Protein AF-O45625-F1 (afdb_monomer)

Radius of gyration: 29.98 Å; Cα contacts (8 Å, |Δi|>4): 186; chains: 1; bounding box: 88×50×55 Å

Foldseek 3Di:
DDWQWDWDDDPNFIKIWTADPVQCKTWIAGPVGWIWIDNDDLVLLCQQQVDDSVCSVVVVNVCRVVVQWDFPDDDPFWTWIHGPDDRIDITGTDHRPCVVVVSVVVNVVVVVVVVVPDPPPPPPPPPPPPPPDDDDDDDDDDDDDDDDDDDDDDDDDDDDDDDDDDDD

pLDDT: mean 78.53, std 18.28, range [40.53, 97.12]

Sequence (168 aa):
MSILVYDREHNFKKWYIYWIPKTKMLGVKDDKDVVYEKMCTLQERTDILKVSKSLVEEKWSSLFSESGLHIEEVCEKELVLTFALQRNITLERTELSGRFDECLYLEYLRLKTLTNVSPMKRKRTASTVEHVIRSDDIKPILAPKSDPVKKRTTRMAAKASGPEFDDE

Organism: Caenorhabditis elegans (NCBI:txid6239)

Structure (mmCIF, N/CA/C/O backbone):
data_AF-O45625-F1
#
_entry.id   AF-O45625-F1
#
loop_
_atom_site.group_PDB
_atom_site.id
_atom_site.type_symbol
_atom_site.label_atom_id
_atom_site.label_alt_id
_atom_site.label_comp_id
_atom_site.label_asym_id
_atom_site.label_entity_id
_atom_site.label_seq_id
_atom_site.pdbx_PDB_ins_code
_atom_site.Cartn_x
_atom_site.Cartn_y
_atom_site.Cartn_z
_atom_site.occupancy
_atom_site.B_iso_or_equiv
_atom_site.auth_seq_id
_atom_site.auth_comp_id
_atom_site.auth_asym_id
_atom_site.auth_atom_id
_atom_site.pdbx_PDB_model_num
ATOM 1 N N . MET A 1 1 ? -20.144 2.999 -8.296 1.00 52.44 1 MET A N 1
ATOM 2 C CA . MET A 1 1 ? -18.898 2.620 -7.597 1.00 52.44 1 MET A CA 1
ATOM 3 C C . MET A 1 1 ? -17.997 3.832 -7.616 1.00 52.44 1 MET A C 1
ATOM 5 O O . MET A 1 1 ? -17.671 4.288 -8.700 1.00 52.44 1 MET A O 1
ATOM 9 N N . SER A 1 2 ? -17.702 4.409 -6.455 1.00 62.47 2 SER A N 1
ATOM 10 C CA . SER A 1 2 ? -16.725 5.488 -6.344 1.00 62.47 2 SER A CA 1
ATOM 11 C C . SER A 1 2 ? -15.341 4.889 -6.497 1.00 62.47 2 SER A C 1
ATOM 13 O O . SER A 1 2 ? -14.975 4.012 -5.711 1.00 62.47 2 SER A O 1
ATOM 15 N N . ILE A 1 3 ? -14.609 5.328 -7.509 1.00 67.75 3 ILE A N 1
ATOM 16 C CA . ILE A 1 3 ? -13.173 5.137 -7.480 1.00 67.75 3 ILE A CA 1
ATOM 17 C C . ILE A 1 3 ? -12.626 6.194 -6.553 1.00 67.75 3 ILE A C 1
ATOM 19 O O . ILE A 1 3 ? -13.178 7.280 -6.396 1.00 67.75 3 ILE A O 1
ATOM 23 N N . LEU A 1 4 ? -11.625 5.780 -5.809 1.00 78.62 4 LEU A N 1
ATOM 24 C CA . LEU A 1 4 ? -11.082 6.569 -4.741 1.00 78.62 4 LEU A CA 1
ATOM 25 C C . LEU A 1 4 ? -9.621 6.746 -5.094 1.00 78.62 4 LEU A C 1
ATOM 27 O O . LEU A 1 4 ? -8.849 5.801 -4.973 1.00 78.62 4 LEU A O 1
ATOM 31 N N . VAL A 1 5 ? -9.294 7.916 -5.633 1.00 87.38 5 VAL A N 1
ATOM 32 C CA . VAL A 1 5 ? -7.940 8.296 -6.023 1.00 87.38 5 VAL A CA 1
ATOM 33 C C . VAL A 1 5 ? -7.623 9.656 -5.428 1.00 87.38 5 VAL A C 1
ATOM 35 O O . VAL A 1 5 ? -8.453 10.564 -5.470 1.00 87.38 5 VAL A O 1
ATOM 38 N N . TYR A 1 6 ? -6.432 9.792 -4.868 1.00 91.06 6 TYR A N 1
ATOM 39 C CA . TYR A 1 6 ? -5.893 11.077 -4.445 1.00 91.06 6 TYR A CA 1
ATOM 40 C C . TYR A 1 6 ? -4.377 11.071 -4.593 1.00 91.06 6 TYR A C 1
ATOM 42 O O . TYR A 1 6 ? -3.741 10.015 -4.669 1.00 91.06 6 TYR A O 1
ATOM 50 N N . ASP A 1 7 ? -3.799 12.262 -4.654 1.00 92.50 7 ASP A N 1
ATOM 51 C CA . ASP A 1 7 ? -2.365 12.448 -4.745 1.00 92.50 7 ASP A CA 1
ATOM 52 C C . ASP A 1 7 ? -1.712 12.691 -3.381 1.00 92.50 7 ASP A C 1
ATOM 54 O O . ASP A 1 7 ? -2.299 13.244 -2.446 1.00 92.50 7 ASP A O 1
ATOM 58 N N . ARG A 1 8 ? -0.459 12.255 -3.266 1.00 92.31 8 ARG A N 1
ATOM 59 C CA . ARG A 1 8 ? 0.422 12.511 -2.128 1.00 92.31 8 ARG A CA 1
ATOM 60 C C . ARG A 1 8 ? 1.826 12.809 -2.613 1.00 92.31 8 ARG A C 1
ATOM 62 O O . ARG A 1 8 ? 2.292 12.241 -3.595 1.00 92.31 8 ARG A O 1
ATOM 69 N N . GLU A 1 9 ? 2.506 13.681 -1.888 1.00 92.75 9 GLU A N 1
ATOM 70 C CA . GLU A 1 9 ? 3.931 13.910 -2.074 1.00 92.75 9 GLU A CA 1
ATOM 71 C C . GLU A 1 9 ? 4.715 13.068 -1.064 1.00 92.75 9 GLU A C 1
ATOM 73 O O . GLU A 1 9 ? 4.383 13.037 0.121 1.00 92.75 9 GLU A O 1
ATOM 78 N N . HIS A 1 10 ? 5.741 12.368 -1.539 1.00 92.19 10 HIS A N 1
ATOM 79 C CA . HIS A 1 10 ? 6.673 11.614 -0.706 1.00 92.19 10 HIS A CA 1
ATOM 80 C C . HIS A 1 10 ? 8.052 11.629 -1.375 1.00 92.19 10 HIS A C 1
ATOM 82 O O . HIS A 1 10 ? 8.164 11.329 -2.565 1.00 92.19 10 HIS A O 1
ATOM 88 N N . ASN A 1 11 ? 9.099 11.996 -0.628 1.00 91.38 11 ASN A N 1
ATOM 89 C CA . ASN A 1 11 ? 10.470 12.162 -1.133 1.00 91.38 11 ASN A CA 1
ATOM 90 C C . ASN A 1 11 ? 10.571 13.053 -2.391 1.00 91.38 11 ASN A C 1
ATOM 92 O O . ASN A 1 11 ? 11.236 12.684 -3.358 1.00 91.38 11 ASN A O 1
ATOM 96 N N . PHE A 1 12 ? 9.893 14.211 -2.391 1.00 89.44 12 PHE A N 1
ATOM 97 C CA . PHE A 1 12 ? 9.846 15.168 -3.515 1.00 89.44 12 PHE A CA 1
ATOM 98 C C . PHE A 1 12 ? 9.297 14.586 -4.830 1.00 89.44 12 PHE A C 1
ATOM 100 O O . PHE A 1 12 ? 9.556 15.109 -5.914 1.00 89.44 12 PHE A O 1
ATOM 107 N N . LYS A 1 13 ? 8.556 13.477 -4.748 1.00 92.31 13 LYS A N 1
ATOM 108 C CA . LYS A 1 13 ? 7.869 12.847 -5.875 1.00 92.31 13 LYS A CA 1
ATOM 109 C C . LYS A 1 13 ? 6.373 12.819 -5.624 1.00 92.31 13 LYS A C 1
ATOM 111 O O . LYS A 1 13 ? 5.926 12.641 -4.487 1.00 92.31 13 LYS A O 1
ATOM 116 N N . LYS A 1 14 ? 5.608 12.960 -6.704 1.00 94.25 14 LYS A N 1
ATOM 117 C CA . LYS A 1 14 ? 4.154 12.854 -6.683 1.00 94.25 14 LYS A CA 1
ATOM 118 C C . LYS A 1 14 ? 3.733 11.401 -6.880 1.00 94.25 14 LYS A C 1
ATOM 120 O O . LYS A 1 14 ? 4.152 10.749 -7.830 1.00 94.25 14 LYS A O 1
ATOM 125 N N . TRP A 1 15 ? 2.863 10.936 -6.000 1.00 95.19 15 TRP A N 1
ATOM 126 C CA . TRP A 1 15 ? 2.300 9.596 -6.000 1.00 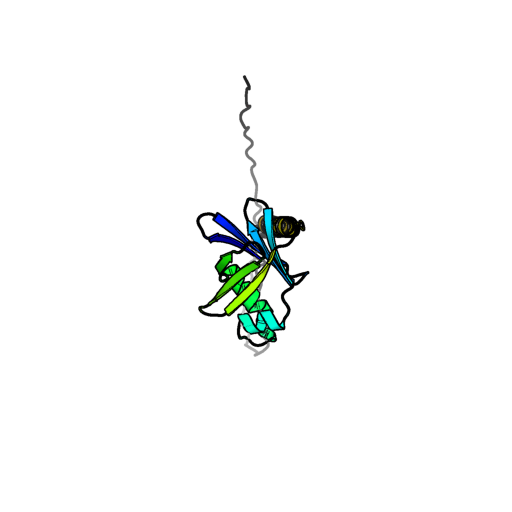95.19 15 TRP A CA 1
ATOM 127 C C . TRP A 1 15 ? 0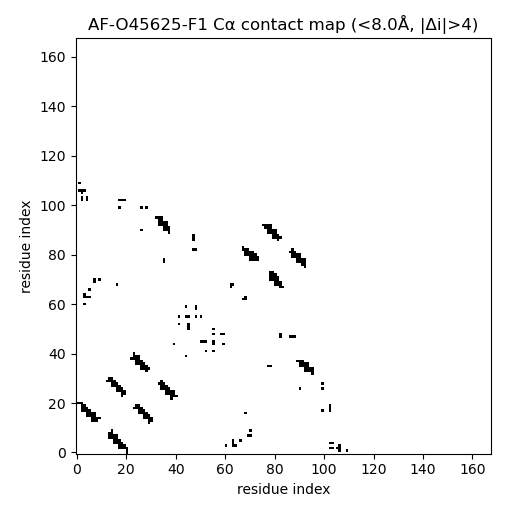.781 9.669 -6.030 1.00 95.19 15 TRP A C 1
ATOM 129 O O . TRP A 1 15 ? 0.183 10.590 -5.475 1.00 95.19 15 TRP A O 1
ATOM 139 N N . TYR A 1 16 ? 0.158 8.672 -6.640 1.00 94.00 16 TYR A N 1
ATOM 140 C CA . TYR A 1 16 ? -1.285 8.510 -6.711 1.00 94.00 16 TYR A CA 1
ATOM 141 C C . TYR A 1 16 ? -1.673 7.244 -5.968 1.00 94.00 16 TYR A C 1
ATOM 143 O O . TYR A 1 16 ? -1.286 6.147 -6.370 1.00 94.00 16 TYR A O 1
ATOM 151 N N . ILE A 1 17 ? -2.438 7.396 -4.893 1.00 94.88 17 ILE A N 1
ATOM 152 C CA . ILE A 1 17 ? -2.990 6.280 -4.127 1.00 94.88 17 ILE A CA 1
ATOM 153 C C . ILE A 1 17 ? -4.395 6.028 -4.653 1.00 94.88 17 ILE A C 1
ATOM 155 O O . ILE A 1 17 ? -5.200 6.957 -4.723 1.00 94.88 17 ILE A O 1
ATOM 159 N N . TYR A 1 18 ? -4.697 4.788 -5.030 1.00 93.69 18 TYR A N 1
ATOM 160 C CA . TYR A 1 18 ? -5.976 4.433 -5.632 1.00 93.69 18 TYR A CA 1
ATOM 161 C C . TYR A 1 18 ? -6.549 3.121 -5.097 1.00 93.69 18 TYR A C 1
ATOM 163 O O . TYR A 1 18 ? -5.831 2.216 -4.669 1.00 93.69 18 TYR A O 1
ATOM 171 N N . TRP A 1 19 ? -7.875 3.013 -5.145 1.00 93.62 19 TRP A N 1
ATOM 172 C CA . TRP A 1 19 ? -8.611 1.812 -4.766 1.00 93.62 19 TRP A CA 1
ATOM 173 C C . TRP A 1 19 ? -9.647 1.418 -5.810 1.00 93.62 19 TRP A C 1
ATOM 175 O O . TRP A 1 19 ? -10.453 2.242 -6.250 1.00 93.62 19 TRP A O 1
ATOM 185 N N . ILE A 1 20 ? -9.675 0.121 -6.130 1.00 90.44 20 ILE A N 1
ATOM 186 C CA . ILE A 1 20 ? -10.638 -0.493 -7.046 1.00 90.44 20 ILE A CA 1
ATOM 187 C C . ILE A 1 20 ? -11.589 -1.390 -6.251 1.00 90.44 20 ILE A C 1
ATOM 189 O O . ILE A 1 20 ? -11.247 -2.533 -5.931 1.00 90.44 20 ILE A O 1
ATOM 193 N N . PRO A 1 21 ? -12.831 -0.948 -5.978 1.00 88.38 21 PRO A N 1
ATOM 194 C CA . PRO A 1 21 ? -13.790 -1.741 -5.211 1.00 88.38 21 PRO A CA 1
ATOM 195 C C . PRO A 1 21 ? -14.128 -3.103 -5.832 1.00 88.38 21 PRO A C 1
ATOM 197 O O . PRO A 1 21 ? -14.427 -4.041 -5.093 1.00 88.38 21 PRO A O 1
ATOM 200 N N . LYS A 1 22 ? -14.091 -3.209 -7.169 1.00 86.31 22 LYS A N 1
ATOM 201 C CA . LYS A 1 22 ? -14.448 -4.421 -7.928 1.00 86.31 22 LYS A CA 1
ATOM 202 C C . LYS A 1 22 ? -13.456 -5.562 -7.700 1.00 86.31 22 LYS A C 1
ATOM 204 O O . LYS A 1 22 ? -13.875 -6.687 -7.463 1.00 86.31 22 LYS A O 1
ATOM 209 N N . THR A 1 23 ? -12.161 -5.265 -7.761 1.00 89.81 23 THR A N 1
ATOM 210 C CA . THR A 1 23 ? -11.071 -6.240 -7.591 1.00 89.81 23 THR A CA 1
ATOM 211 C C . THR A 1 23 ? -10.494 -6.240 -6.179 1.00 89.81 23 THR A C 1
ATOM 213 O O . THR A 1 23 ? -9.632 -7.057 -5.878 1.00 89.81 23 THR A O 1
ATOM 216 N N . LYS A 1 24 ? -10.963 -5.330 -5.313 1.00 92.50 24 LYS A N 1
ATOM 217 C CA . LYS A 1 24 ? -10.410 -5.084 -3.974 1.00 92.50 24 LYS A CA 1
ATOM 218 C C . LYS A 1 24 ? -8.906 -4.778 -4.026 1.00 92.50 24 LYS A C 1
ATOM 220 O O . LYS A 1 24 ? -8.154 -5.182 -3.144 1.00 92.50 24 LYS A O 1
ATOM 225 N N . MET A 1 25 ? -8.482 -4.081 -5.080 1.00 93.44 25 MET A N 1
ATOM 226 C CA . MET A 1 25 ? -7.086 -3.727 -5.318 1.00 93.44 25 MET A CA 1
ATOM 227 C C . MET A 1 25 ? -6.779 -2.365 -4.706 1.00 93.44 25 MET A C 1
ATOM 229 O O . MET A 1 25 ? -7.438 -1.380 -5.045 1.00 93.44 25 MET A O 1
ATOM 233 N N . LEU A 1 26 ? -5.780 -2.323 -3.830 1.00 95.31 26 LEU A N 1
ATOM 234 C CA . LEU A 1 26 ? -5.129 -1.101 -3.375 1.00 95.31 26 LEU A CA 1
ATOM 235 C C . LEU A 1 26 ? -3.858 -0.927 -4.189 1.00 95.31 26 LEU A C 1
ATOM 237 O O . LEU A 1 26 ? -3.094 -1.882 -4.323 1.00 95.31 26 LEU A O 1
ATOM 241 N N . GLY A 1 27 ? -3.632 0.269 -4.711 1.00 95.44 27 GLY A N 1
ATOM 242 C CA . GLY A 1 27 ? -2.424 0.537 -5.461 1.00 95.44 27 GLY A CA 1
ATOM 243 C C . GLY A 1 27 ? -1.884 1.937 -5.252 1.00 95.44 27 GLY A C 1
ATOM 244 O O . GLY A 1 27 ? -2.585 2.852 -4.814 1.00 95.44 27 GLY A O 1
ATOM 245 N N . VAL A 1 28 ? -0.602 2.068 -5.560 1.00 95.81 28 VAL A N 1
ATOM 246 C CA . VAL A 1 28 ? 0.153 3.312 -5.538 1.00 95.81 28 VAL A CA 1
ATOM 247 C C . VAL A 1 28 ? 0.966 3.381 -6.821 1.00 95.81 28 VAL A C 1
ATOM 249 O O . VAL A 1 28 ? 1.662 2.428 -7.166 1.00 95.81 28 VAL A O 1
ATOM 252 N N . LYS A 1 29 ? 0.851 4.491 -7.546 1.00 94.94 29 LYS A N 1
ATOM 253 C CA . LYS A 1 29 ? 1.553 4.719 -8.813 1.00 94.94 29 LYS A CA 1
ATOM 254 C C . LYS A 1 29 ? 2.256 6.072 -8.798 1.00 94.94 29 LYS A C 1
ATOM 256 O O . LYS A 1 29 ? 1.690 7.031 -8.278 1.00 94.94 29 LYS A O 1
ATOM 261 N N . ASP A 1 30 ? 3.449 6.166 -9.376 1.00 93.56 30 ASP A N 1
ATOM 262 C CA . ASP A 1 30 ? 4.115 7.451 -9.624 1.00 93.56 30 ASP A CA 1
ATOM 263 C C . ASP A 1 30 ? 3.872 7.993 -11.050 1.00 93.56 30 ASP A C 1
ATOM 265 O O . ASP A 1 30 ? 3.150 7.432 -11.885 1.00 93.56 30 ASP A O 1
ATOM 269 N N . ASP A 1 31 ? 4.473 9.143 -11.331 1.00 88.88 31 ASP A N 1
ATOM 270 C CA . ASP A 1 31 ? 4.485 9.783 -12.645 1.00 88.88 31 ASP A CA 1
ATOM 271 C C . ASP A 1 31 ? 5.379 9.073 -13.680 1.00 88.88 31 ASP A C 1
ATOM 273 O O . ASP A 1 31 ? 5.296 9.392 -14.864 1.00 88.88 31 ASP A O 1
ATOM 277 N N . LYS A 1 32 ? 6.201 8.103 -13.259 1.00 88.94 32 LYS A N 1
ATOM 278 C CA . LYS A 1 32 ? 7.163 7.347 -14.081 1.00 88.94 32 LYS A CA 1
ATOM 279 C C . LYS A 1 32 ? 6.782 5.881 -14.263 1.00 88.94 32 LYS A C 1
ATOM 281 O O . LYS A 1 32 ? 7.642 5.061 -14.580 1.00 88.94 32 LYS A O 1
ATOM 286 N N . ASP A 1 33 ? 5.507 5.560 -14.068 1.00 87.38 33 ASP A N 1
ATOM 287 C CA . ASP A 1 33 ? 4.956 4.227 -14.299 1.00 87.38 33 ASP A CA 1
ATOM 288 C C . ASP A 1 33 ? 5.493 3.130 -13.357 1.00 87.38 33 ASP A C 1
ATOM 290 O O . ASP A 1 33 ? 5.357 1.934 -13.617 1.00 87.38 33 ASP A O 1
ATOM 294 N N . VAL A 1 34 ? 6.034 3.515 -12.200 1.00 92.88 34 VAL A N 1
ATOM 295 C CA . VAL A 1 34 ? 6.293 2.592 -11.095 1.00 92.88 34 VAL A CA 1
ATOM 296 C C . VAL A 1 34 ? 4.986 2.343 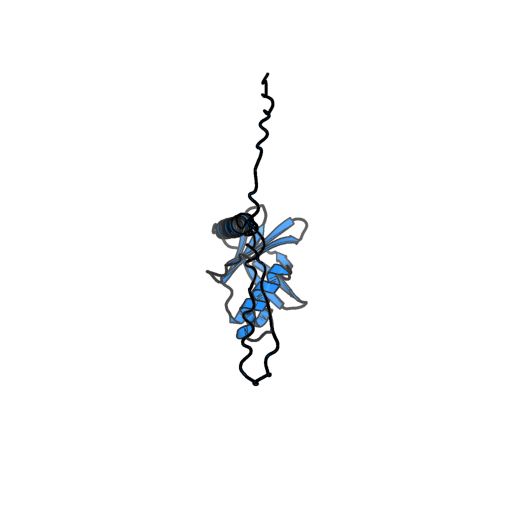-10.354 1.00 92.88 34 VAL A C 1
ATOM 298 O O . VAL A 1 34 ? 4.335 3.276 -9.881 1.00 92.88 34 VAL A O 1
ATOM 301 N N . VAL A 1 35 ? 4.608 1.070 -10.243 1.00 95.56 35 VAL A N 1
ATOM 302 C CA . VAL A 1 35 ? 3.341 0.641 -9.652 1.00 95.56 35 VAL A CA 1
ATOM 303 C C . VAL A 1 35 ? 3.586 -0.354 -8.525 1.00 95.56 35 VAL A C 1
ATOM 305 O O . VAL A 1 35 ? 4.330 -1.322 -8.679 1.00 95.56 35 VAL A O 1
ATOM 308 N N . TYR A 1 36 ? 2.908 -0.128 -7.405 1.00 97.06 36 TYR A N 1
ATOM 309 C CA . TYR A 1 36 ? 2.808 -1.057 -6.289 1.00 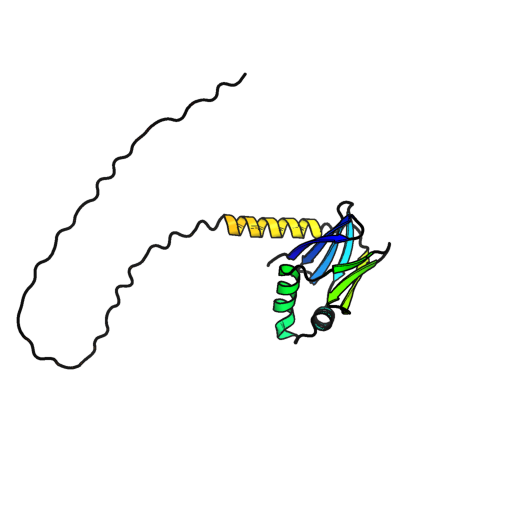97.06 36 TYR A CA 1
ATOM 310 C C . TYR A 1 36 ? 1.343 -1.385 -6.065 1.00 97.06 36 TYR A C 1
ATOM 312 O O . TYR A 1 36 ? 0.517 -0.479 -5.970 1.00 97.06 36 TYR A O 1
ATOM 320 N N . GLU A 1 37 ? 1.006 -2.663 -5.980 1.00 96.50 37 GLU A N 1
ATOM 321 C CA . GLU A 1 37 ? -0.378 -3.113 -5.883 1.00 96.50 37 GLU A CA 1
ATOM 322 C C . GLU A 1 37 ? -0.510 -4.276 -4.902 1.00 96.50 37 GLU A C 1
ATOM 324 O O . GLU A 1 37 ? 0.406 -5.073 -4.703 1.00 96.50 37 GLU A O 1
ATOM 329 N N . LYS A 1 38 ? -1.685 -4.378 -4.279 1.00 96.19 38 LYS A N 1
ATOM 330 C CA . LYS A 1 38 ? -2.063 -5.521 -3.455 1.00 96.19 38 LYS A CA 1
ATOM 331 C C . LYS A 1 38 ? -3.570 -5.711 -3.440 1.00 96.19 38 LYS A C 1
ATOM 333 O O . LYS A 1 38 ? -4.340 -4.783 -3.169 1.00 96.19 38 LYS A O 1
ATOM 338 N N . MET A 1 39 ? -4.000 -6.952 -3.647 1.00 95.44 39 MET A N 1
ATOM 339 C CA . MET A 1 39 ? -5.380 -7.337 -3.378 1.00 95.44 39 MET A CA 1
ATOM 340 C C . MET A 1 39 ? -5.592 -7.395 -1.862 1.00 95.44 39 MET A C 1
ATOM 342 O O . MET A 1 39 ? -5.025 -8.247 -1.186 1.00 95.44 39 MET A O 1
ATOM 346 N N . CYS A 1 40 ? -6.410 -6.491 -1.328 1.00 94.94 40 CYS A N 1
ATOM 347 C CA . CYS A 1 40 ? -6.659 -6.387 0.105 1.00 94.94 40 CYS A CA 1
ATOM 348 C C . CYS A 1 40 ? -7.865 -7.233 0.508 1.00 94.94 40 CYS A C 1
ATOM 350 O O . CYS A 1 40 ? -9.005 -6.986 0.094 1.00 94.94 40 CYS A O 1
ATOM 352 N N . THR A 1 41 ? -7.633 -8.201 1.385 1.00 94.69 41 THR A N 1
ATOM 353 C CA . THR A 1 41 ? -8.693 -9.013 1.978 1.00 94.69 41 THR A CA 1
ATOM 354 C C . THR A 1 41 ? -9.582 -8.180 2.907 1.00 94.69 41 THR A C 1
ATOM 356 O O . THR A 1 41 ? -9.223 -7.099 3.383 1.00 94.69 41 THR A O 1
ATOM 359 N N . LEU A 1 42 ? -10.783 -8.686 3.209 1.00 94.44 42 LEU A N 1
ATOM 360 C CA . LEU A 1 42 ? -11.642 -8.059 4.220 1.00 94.44 42 LEU A CA 1
ATOM 361 C C . LEU A 1 42 ? -10.953 -8.017 5.592 1.00 94.44 42 LEU A C 1
ATOM 363 O O . LEU A 1 42 ? -11.132 -7.044 6.321 1.00 94.44 42 LEU A O 1
ATOM 367 N N . GLN A 1 43 ? -10.173 -9.047 5.927 1.00 93.56 43 GLN A N 1
ATOM 368 C CA . GLN A 1 43 ? -9.468 -9.138 7.200 1.00 93.56 43 GLN A CA 1
ATOM 369 C C . GLN A 1 43 ? -8.400 -8.048 7.320 1.00 93.56 43 GLN A C 1
ATOM 371 O O . GLN A 1 43 ? -8.447 -7.280 8.271 1.00 93.56 43 GLN A O 1
ATOM 376 N N . GLU A 1 44 ? -7.542 -7.875 6.312 1.00 93.88 44 GLU A N 1
ATOM 377 C CA . GLU A 1 44 ? -6.518 -6.819 6.318 1.00 93.88 44 GLU A CA 1
ATOM 378 C C . GLU A 1 44 ? -7.132 -5.423 6.460 1.00 93.88 44 GLU A C 1
ATOM 380 O O . GLU A 1 44 ? -6.694 -4.626 7.288 1.00 93.88 44 GLU A O 1
ATOM 385 N N . ARG A 1 45 ? -8.212 -5.134 5.722 1.00 93.94 45 ARG A N 1
ATOM 386 C CA . ARG A 1 45 ? -8.926 -3.851 5.855 1.00 93.94 45 ARG A CA 1
ATOM 387 C C . ARG A 1 45 ? -9.541 -3.668 7.243 1.00 93.94 45 ARG A C 1
ATOM 389 O O . ARG A 1 45 ? -9.525 -2.564 7.784 1.00 93.94 45 ARG A O 1
ATOM 396 N N . THR A 1 46 ? -10.064 -4.745 7.828 1.00 93.75 46 THR A N 1
ATOM 397 C CA . THR A 1 46 ? -10.586 -4.756 9.203 1.00 93.75 46 THR A CA 1
ATOM 398 C C . THR A 1 46 ? -9.474 -4.459 10.208 1.00 93.75 46 THR A C 1
ATOM 400 O O . THR A 1 46 ? -9.674 -3.659 11.121 1.00 93.75 46 THR A O 1
ATOM 403 N N . ASP A 1 47 ? -8.293 -5.048 10.020 1.00 91.69 47 ASP A N 1
ATOM 404 C CA . ASP A 1 47 ? -7.145 -4.886 10.909 1.00 91.69 47 ASP A CA 1
ATOM 405 C C . ASP A 1 47 ? -6.538 -3.484 10.838 1.00 91.69 47 ASP A C 1
ATOM 407 O O . ASP A 1 47 ? -6.188 -2.922 11.879 1.00 91.69 47 ASP A O 1
ATOM 411 N N . ILE A 1 48 ? -6.487 -2.888 9.644 1.00 92.44 48 ILE A N 1
ATOM 412 C CA . ILE A 1 48 ? -6.046 -1.503 9.432 1.00 92.44 48 ILE A CA 1
ATOM 413 C C . ILE A 1 48 ? -7.043 -0.520 10.047 1.00 92.44 48 ILE A C 1
ATOM 415 O O . ILE A 1 48 ? -6.659 0.406 10.758 1.00 92.44 48 ILE A O 1
ATOM 419 N N . LEU A 1 49 ? -8.343 -0.702 9.824 1.00 92.50 49 LEU A N 1
ATOM 420 C CA . LEU A 1 49 ? -9.341 0.240 10.330 1.00 92.50 49 LEU A CA 1
ATOM 421 C C . LEU A 1 49 ? -9.650 0.039 11.824 1.00 92.50 49 LEU A C 1
ATOM 423 O O . LEU A 1 49 ? -10.024 0.999 12.496 1.00 92.50 49 LEU A O 1
ATOM 427 N N . LYS A 1 50 ? -9.442 -1.170 12.366 1.00 92.19 50 LYS A N 1
ATOM 428 C CA . LYS A 1 50 ? -9.870 -1.599 13.714 1.00 92.19 50 LYS A CA 1
ATOM 429 C C . LYS A 1 50 ? -11.354 -1.323 13.966 1.00 92.19 50 LYS A C 1
ATOM 431 O O . LYS A 1 50 ? -11.739 -0.765 14.989 1.00 92.19 50 LYS A O 1
ATOM 436 N N . VAL A 1 51 ? -12.189 -1.721 13.012 1.00 92.31 51 VAL A N 1
ATOM 437 C CA . VAL A 1 51 ? -13.652 -1.593 13.087 1.00 92.31 51 VAL A CA 1
ATOM 438 C C . VAL A 1 51 ? -14.318 -2.951 12.914 1.00 92.31 51 VAL A C 1
ATOM 440 O O . VAL A 1 51 ? -13.676 -3.915 12.511 1.00 92.31 51 VAL A O 1
ATOM 443 N N . SER A 1 52 ? -15.611 -3.059 13.214 1.00 93.44 52 SER A N 1
ATOM 444 C CA . SER A 1 52 ? -16.363 -4.278 12.908 1.00 93.44 52 SER A CA 1
ATOM 445 C C . SER A 1 52 ? -16.471 -4.491 11.393 1.00 93.44 52 SER A C 1
ATOM 447 O O . SER A 1 52 ? -16.515 -3.533 10.619 1.00 93.44 52 SER A O 1
ATOM 449 N N . LYS A 1 53 ? -16.601 -5.752 10.955 1.00 93.88 53 LYS A N 1
ATOM 450 C CA . LYS A 1 53 ? -16.746 -6.110 9.528 1.00 93.88 53 LYS A CA 1
ATOM 451 C C . LYS A 1 53 ? -17.889 -5.361 8.829 1.00 93.88 53 LYS A C 1
ATOM 453 O O . LYS A 1 53 ? -17.780 -5.056 7.647 1.00 93.88 53 LYS A O 1
ATOM 458 N N . SER A 1 54 ? -18.958 -5.036 9.560 1.00 94.62 54 SER A N 1
ATOM 459 C CA . SER A 1 54 ? -20.118 -4.294 9.050 1.00 94.62 54 SER A CA 1
ATOM 460 C C . SER A 1 54 ? -19.819 -2.831 8.706 1.00 94.62 54 SER A C 1
ATOM 462 O O . SER A 1 54 ? -20.541 -2.252 7.905 1.00 94.62 54 SER A O 1
ATOM 464 N N . LEU A 1 55 ? -18.774 -2.236 9.292 1.00 94.81 55 LEU A N 1
ATOM 465 C CA . LEU A 1 55 ? -18.398 -0.829 9.097 1.00 94.81 55 LEU A CA 1
ATOM 466 C C . LEU A 1 55 ? -17.220 -0.647 8.132 1.00 94.81 55 LEU A C 1
ATOM 468 O O . LEU A 1 55 ? -16.877 0.486 7.798 1.00 94.81 55 LEU A O 1
ATOM 472 N N . VAL A 1 56 ? -16.586 -1.738 7.685 1.00 94.38 56 VAL A N 1
ATOM 473 C CA . VAL A 1 56 ? -15.356 -1.674 6.881 1.00 94.38 56 VAL A CA 1
ATOM 474 C C . VAL A 1 56 ? -15.563 -0.892 5.591 1.00 94.38 56 VAL A C 1
ATOM 476 O O . VAL A 1 56 ? -14.759 -0.022 5.299 1.00 94.38 56 VAL A O 1
ATOM 479 N N . GLU A 1 57 ? -16.618 -1.157 4.818 1.00 92.06 57 GLU A N 1
ATOM 480 C CA . GLU A 1 57 ? -16.798 -0.493 3.515 1.00 92.06 57 GLU A CA 1
ATOM 481 C C . GLU A 1 57 ? -17.083 1.013 3.656 1.00 92.06 57 GLU A C 1
ATOM 483 O O . GLU A 1 57 ? -16.566 1.811 2.872 1.00 92.06 57 GLU A O 1
ATOM 488 N N . GLU A 1 58 ? -17.844 1.414 4.678 1.00 91.88 58 GLU A N 1
ATOM 489 C CA . GLU A 1 58 ? -18.092 2.826 4.990 1.00 91.88 58 GLU A CA 1
ATOM 490 C C . GLU A 1 58 ? -16.786 3.523 5.382 1.00 91.88 58 GLU A C 1
ATOM 492 O O . GLU A 1 58 ? -16.378 4.491 4.743 1.00 91.88 58 GLU A O 1
ATOM 497 N N . LYS A 1 59 ? -16.075 2.980 6.377 1.00 92.50 59 LYS A N 1
ATOM 498 C CA . LYS A 1 59 ? -14.837 3.577 6.892 1.00 92.50 59 LYS A CA 1
ATOM 499 C C . LYS A 1 59 ? -13.694 3.540 5.887 1.00 92.50 59 LYS A C 1
ATOM 501 O O . LYS A 1 59 ? -12.912 4.481 5.840 1.00 92.50 59 LYS A O 1
ATOM 506 N N . TRP A 1 60 ? -13.621 2.511 5.047 1.00 92.69 60 TRP A N 1
ATOM 507 C CA . TRP A 1 60 ? -12.658 2.439 3.948 1.00 92.69 60 TRP A CA 1
ATOM 508 C C . TRP A 1 60 ? -12.953 3.494 2.880 1.00 92.69 60 TRP A C 1
ATOM 510 O O . TRP A 1 60 ? -12.034 4.087 2.331 1.00 92.69 60 TRP A O 1
ATOM 520 N N . SER A 1 61 ? -14.225 3.788 2.609 1.00 89.94 61 SER A N 1
ATOM 521 C CA . SER A 1 61 ? -14.589 4.864 1.681 1.00 89.94 61 SER A CA 1
ATOM 522 C C . SER A 1 61 ? -14.275 6.251 2.261 1.00 89.94 61 SER A C 1
ATOM 524 O O . SER A 1 61 ? -13.749 7.113 1.550 1.00 89.94 61 SER A O 1
ATOM 526 N N . SER A 1 62 ? -14.534 6.462 3.558 1.00 89.81 62 SER A N 1
ATOM 527 C CA . SER A 1 62 ? -14.152 7.690 4.273 1.00 89.81 62 SER A CA 1
ATOM 528 C C . SER A 1 62 ? -12.640 7.891 4.291 1.00 89.81 62 SER A C 1
ATOM 530 O O . SER A 1 62 ? -12.181 8.986 3.988 1.00 89.81 62 SER A O 1
ATOM 532 N N . LEU A 1 63 ? -11.872 6.824 4.540 1.00 90.75 63 LEU A N 1
ATOM 533 C CA . LEU A 1 63 ? -10.408 6.841 4.560 1.00 90.75 63 LEU A CA 1
ATOM 534 C C . LEU A 1 63 ? -9.822 7.505 3.310 1.00 90.75 63 LEU A C 1
ATOM 536 O O . LEU A 1 63 ? -8.934 8.340 3.419 1.00 90.75 63 LEU A O 1
ATOM 540 N N . PHE A 1 64 ? -10.328 7.169 2.126 1.00 89.88 64 PHE A N 1
ATOM 541 C CA . PHE A 1 64 ? -9.865 7.797 0.891 1.00 89.88 64 PHE A CA 1
ATOM 5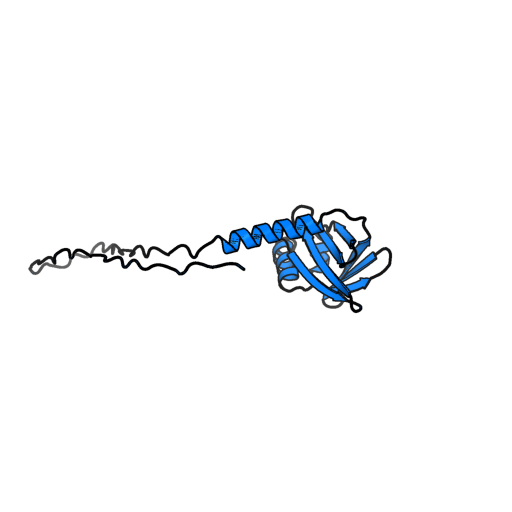42 C C . PHE A 1 64 ? -10.422 9.199 0.669 1.00 89.88 64 PHE A C 1
ATOM 544 O O . PHE A 1 64 ? -9.730 10.038 0.105 1.00 89.88 64 PHE A O 1
ATOM 551 N N . SER A 1 65 ? -11.663 9.455 1.087 1.00 86.94 65 SER A N 1
ATOM 552 C CA . SER A 1 65 ? -12.262 10.792 0.974 1.00 86.94 65 SER A CA 1
ATOM 553 C C . SER A 1 65 ? -11.502 11.819 1.824 1.00 86.94 65 SER A C 1
ATOM 555 O O . SER A 1 65 ? -11.442 12.993 1.477 1.00 86.94 65 SER A O 1
ATOM 557 N N . GLU A 1 66 ? -10.905 11.358 2.922 1.00 89.75 66 GLU A N 1
ATOM 558 C CA . GLU A 1 66 ? -10.076 12.131 3.850 1.00 89.75 66 GLU A CA 1
ATOM 559 C C . GLU A 1 66 ? -8.569 12.011 3.541 1.00 89.75 66 GLU A C 1
ATOM 561 O O . GLU A 1 66 ? -7.735 12.546 4.272 1.00 89.75 66 GLU A O 1
ATOM 566 N N . SER A 1 67 ? -8.199 11.307 2.464 1.00 90.31 67 SER A N 1
ATOM 567 C CA . SER A 1 67 ? -6.812 11.043 2.060 1.00 90.31 67 SER A CA 1
ATOM 568 C C . SER A 1 67 ? -5.940 10.416 3.166 1.00 90.31 67 SER A C 1
ATOM 570 O O . SER A 1 67 ? -4.753 10.720 3.280 1.00 90.31 67 SER A O 1
ATOM 572 N N . GLY A 1 68 ? -6.507 9.558 4.013 1.00 91.75 68 GLY A N 1
ATOM 573 C CA . GLY A 1 68 ? -5.891 9.120 5.268 1.00 91.75 68 GLY A CA 1
ATOM 574 C C . GLY A 1 68 ? -4.771 8.075 5.169 1.00 91.75 68 GLY A C 1
ATOM 575 O O . GLY A 1 68 ? -4.139 7.810 6.188 1.00 91.75 68 GLY A O 1
ATOM 576 N N . LEU A 1 69 ? -4.502 7.474 4.000 1.00 93.88 69 LEU A N 1
ATOM 577 C CA . LEU A 1 69 ? -3.294 6.652 3.811 1.00 93.88 69 LEU A CA 1
ATOM 578 C C . LEU A 1 69 ? -2.103 7.539 3.437 1.00 93.88 69 LEU A C 1
ATOM 580 O O . LEU A 1 69 ? -2.208 8.411 2.563 1.00 93.88 69 LEU A O 1
ATOM 584 N N . HIS A 1 70 ? -0.965 7.266 4.063 1.00 93.38 70 HIS A N 1
ATOM 585 C CA . HIS A 1 70 ? 0.300 7.956 3.841 1.00 93.38 70 HIS A CA 1
ATOM 586 C C . HIS A 1 70 ? 1.370 6.967 3.394 1.00 93.38 70 HIS A C 1
ATOM 588 O O . HIS A 1 70 ? 1.369 5.820 3.820 1.00 93.38 70 HIS A O 1
ATOM 594 N N . ILE A 1 71 ? 2.290 7.408 2.540 1.00 95.19 71 ILE A N 1
ATOM 595 C CA . ILE A 1 71 ? 3.459 6.608 2.172 1.00 95.19 71 ILE A CA 1
ATOM 596 C C . ILE A 1 71 ? 4.494 6.781 3.282 1.00 95.19 71 ILE A C 1
ATOM 598 O O . ILE A 1 71 ? 4.944 7.901 3.530 1.00 95.19 71 ILE A O 1
ATOM 602 N N . GLU A 1 72 ? 4.824 5.686 3.959 1.00 93.81 72 GLU A N 1
ATOM 603 C CA . GLU A 1 72 ? 5.850 5.646 5.004 1.00 93.81 72 GLU A CA 1
ATOM 604 C C . GLU A 1 72 ? 7.224 5.372 4.400 1.00 93.81 72 GLU A C 1
ATOM 606 O O . GLU A 1 72 ? 8.171 6.113 4.653 1.00 93.81 72 GLU A O 1
ATOM 611 N N . GLU A 1 73 ? 7.310 4.345 3.555 1.00 94.50 73 GLU A N 1
ATOM 612 C CA . GLU A 1 73 ? 8.563 3.878 2.972 1.00 94.50 73 GLU A CA 1
ATOM 613 C C . GLU A 1 73 ? 8.345 3.391 1.537 1.00 94.50 73 GLU A C 1
ATOM 615 O O . GLU A 1 73 ? 7.323 2.776 1.218 1.00 94.50 73 GLU A O 1
ATOM 620 N N . VAL A 1 74 ? 9.326 3.654 0.671 1.00 95.50 74 VAL A N 1
ATOM 621 C CA . VAL A 1 74 ? 9.357 3.169 -0.712 1.00 95.50 74 VAL A CA 1
ATOM 622 C C . VAL A 1 74 ? 10.691 2.482 -0.968 1.00 95.50 74 VAL A C 1
ATOM 624 O O . VAL A 1 74 ? 11.740 3.125 -0.967 1.00 95.50 74 VAL A O 1
ATOM 627 N N . CYS A 1 75 ? 10.627 1.187 -1.255 1.00 93.75 75 CYS A N 1
ATOM 628 C CA . CYS A 1 75 ? 11.754 0.335 -1.606 1.00 93.75 75 CYS A CA 1
ATOM 629 C C . CYS A 1 75 ? 11.616 -0.180 -3.045 1.00 93.75 75 CYS A C 1
ATOM 631 O O . CYS A 1 75 ? 10.573 -0.060 -3.687 1.00 93.75 75 CYS A O 1
ATOM 633 N N . GLU A 1 76 ? 12.675 -0.790 -3.583 1.00 92.31 76 GLU A N 1
ATOM 634 C CA . GLU A 1 76 ? 12.677 -1.266 -4.975 1.00 92.31 76 GLU A CA 1
ATOM 635 C C . GLU A 1 76 ? 11.587 -2.310 -5.259 1.00 92.31 76 GLU A C 1
ATOM 637 O O . GLU A 1 76 ? 11.054 -2.335 -6.368 1.00 92.31 76 GLU A O 1
ATOM 642 N N . LYS A 1 77 ? 11.258 -3.156 -4.275 1.00 95.75 77 LYS A N 1
ATOM 643 C CA . LYS A 1 77 ? 10.291 -4.258 -4.408 1.00 95.75 77 LYS A CA 1
ATOM 644 C C . LYS A 1 77 ? 8.970 -4.016 -3.691 1.00 95.75 77 LYS A C 1
ATOM 646 O O . LYS A 1 77 ? 7.990 -4.673 -4.017 1.00 95.75 77 LYS A O 1
ATOM 651 N N . GLU A 1 78 ? 8.940 -3.106 -2.725 1.00 96.88 78 GLU A N 1
ATOM 652 C CA . GLU A 1 78 ? 7.810 -2.948 -1.812 1.00 96.88 78 GLU A CA 1
ATOM 653 C C . GLU A 1 78 ? 7.579 -1.478 -1.462 1.00 96.88 78 GLU A C 1
ATOM 655 O O . GLU A 1 78 ? 8.507 -0.669 -1.484 1.00 96.88 78 GLU A O 1
ATOM 660 N N . LEU A 1 79 ? 6.338 -1.143 -1.125 1.00 96.69 79 LEU A N 1
ATOM 661 C CA . LEU A 1 79 ? 5.937 0.173 -0.637 1.00 96.69 79 LEU A CA 1
ATOM 662 C C . LEU A 1 79 ? 5.058 0.002 0.597 1.00 96.69 79 LEU A C 1
ATOM 664 O O . LEU A 1 79 ? 4.119 -0.793 0.583 1.00 96.69 79 LEU A O 1
ATOM 668 N N . VAL A 1 80 ? 5.330 0.766 1.651 1.00 96.31 80 VAL A N 1
ATOM 669 C CA . VAL A 1 80 ? 4.575 0.713 2.906 1.00 96.31 80 VAL A CA 1
ATOM 670 C C . VAL A 1 80 ? 3.644 1.914 2.995 1.00 96.31 80 VAL A C 1
ATOM 672 O O . VAL A 1 80 ? 4.080 3.067 2.999 1.00 96.31 80 VAL A O 1
ATOM 675 N N . LEU A 1 81 ? 2.344 1.636 3.081 1.00 95.69 81 LEU A N 1
ATOM 676 C CA . LEU A 1 81 ? 1.333 2.627 3.420 1.00 95.69 81 LEU A CA 1
ATOM 677 C C . LEU A 1 81 ? 0.995 2.553 4.906 1.00 95.69 81 LEU A C 1
ATOM 679 O O . LEU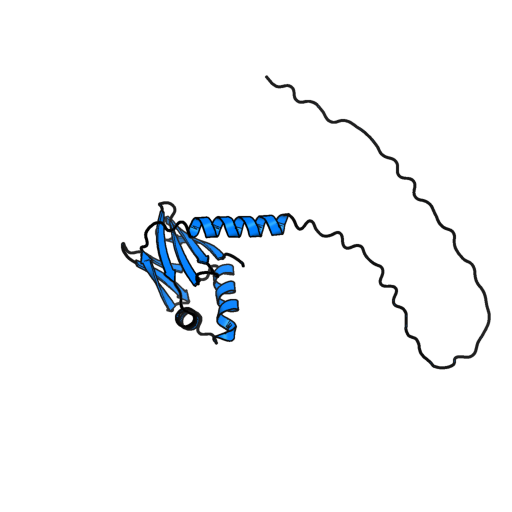 A 1 81 ? 0.785 1.468 5.441 1.00 95.69 81 LEU A O 1
ATOM 683 N N . THR A 1 82 ? 0.855 3.707 5.546 1.00 93.75 82 THR A N 1
ATOM 684 C CA . THR A 1 82 ? 0.416 3.867 6.933 1.00 93.75 82 THR A CA 1
ATOM 685 C C . THR A 1 82 ? -0.978 4.467 7.001 1.00 93.75 82 THR A C 1
ATOM 687 O O . THR A 1 82 ? -1.340 5.356 6.229 1.00 93.75 82 THR A O 1
ATOM 690 N N . PHE A 1 83 ? -1.758 4.009 7.975 1.00 90.94 83 PHE A N 1
ATOM 691 C CA . PHE A 1 83 ? -2.977 4.659 8.435 1.00 90.94 83 PHE A CA 1
ATOM 692 C C . PHE A 1 83 ? -2.947 4.790 9.954 1.00 90.94 83 PHE A C 1
ATOM 694 O O . PHE A 1 83 ? -2.823 3.796 10.673 1.00 90.94 83 PHE A O 1
ATOM 701 N N . ALA A 1 84 ? -3.115 6.017 10.452 1.00 83.75 84 ALA A N 1
ATOM 702 C CA . ALA A 1 84 ? -2.834 6.344 11.848 1.00 83.75 84 ALA A CA 1
ATOM 703 C C . ALA A 1 84 ? -1.410 5.902 12.266 1.00 83.75 84 ALA A C 1
ATOM 705 O O . ALA A 1 84 ? -0.630 5.384 11.472 1.00 83.75 84 ALA A O 1
ATOM 706 N N . LEU A 1 85 ? -1.027 6.146 13.517 1.00 69.75 85 LEU A N 1
ATOM 707 C CA . LEU A 1 85 ? 0.387 6.120 13.907 1.00 69.75 85 LEU A CA 1
ATOM 708 C C . LEU A 1 85 ? 1.096 4.751 13.877 1.00 69.75 85 LEU A C 1
ATOM 710 O O . LEU A 1 85 ? 2.279 4.742 14.184 1.00 69.75 85 LEU A O 1
ATOM 714 N N . GLN A 1 86 ? 0.448 3.618 13.562 1.00 71.31 86 GLN A N 1
ATOM 715 C CA . GLN A 1 86 ? 1.090 2.283 13.647 1.00 71.31 86 GLN A CA 1
ATOM 716 C C . GLN A 1 86 ? 0.437 1.173 12.795 1.00 71.31 86 GLN A C 1
ATOM 718 O O . GLN A 1 86 ? 0.610 -0.011 13.094 1.00 71.31 86 GLN A O 1
ATOM 723 N N . ARG A 1 87 ? -0.406 1.494 11.806 1.00 88.50 87 ARG A N 1
ATOM 724 C CA . ARG A 1 87 ? -1.123 0.452 11.047 1.00 88.50 87 ARG A CA 1
ATOM 725 C C . ARG A 1 87 ? -0.696 0.490 9.601 1.00 88.50 87 ARG A C 1
ATOM 727 O O . ARG A 1 87 ? -1.041 1.421 8.877 1.00 88.50 87 ARG A O 1
ATOM 734 N N . ASN A 1 88 ? 0.023 -0.551 9.210 1.00 93.44 88 ASN A N 1
ATOM 735 C CA . ASN A 1 88 ? 0.749 -0.559 7.957 1.00 93.44 88 ASN A CA 1
ATOM 736 C C . ASN A 1 88 ? 0.150 -1.587 7.004 1.00 93.44 88 ASN A C 1
ATOM 738 O O . ASN A 1 88 ? -0.333 -2.644 7.418 1.00 93.44 88 ASN A O 1
ATOM 742 N N . ILE A 1 89 ? 0.207 -1.275 5.717 1.00 95.00 89 ILE A N 1
ATOM 743 C CA . ILE A 1 89 ? -0.032 -2.222 4.642 1.00 95.00 89 ILE A CA 1
ATOM 744 C C . ILE A 1 89 ? 1.095 -2.113 3.627 1.00 95.00 89 ILE A C 1
ATOM 746 O O . ILE A 1 89 ? 1.320 -1.063 3.031 1.00 95.00 89 ILE A O 1
ATOM 750 N N . THR A 1 90 ? 1.800 -3.222 3.447 1.00 96.38 90 THR A N 1
ATOM 751 C CA . THR A 1 90 ? 2.847 -3.351 2.438 1.00 96.38 90 THR A CA 1
ATOM 752 C C . THR A 1 90 ? 2.225 -3.761 1.111 1.00 96.38 90 THR A C 1
ATOM 754 O O . THR A 1 90 ? 1.394 -4.673 1.065 1.00 96.38 90 THR A O 1
ATOM 757 N N . LEU A 1 91 ? 2.619 -3.069 0.050 1.00 97.12 91 LEU A N 1
ATOM 758 C CA . LEU A 1 91 ? 2.279 -3.338 -1.340 1.00 97.12 91 LEU A CA 1
ATOM 759 C C . LEU A 1 91 ? 3.513 -3.866 -2.066 1.00 97.12 91 LEU A C 1
ATOM 761 O O . LEU A 1 91 ? 4.625 -3.418 -1.791 1.00 97.12 91 LEU A O 1
ATOM 765 N N . GLU A 1 92 ? 3.311 -4.760 -3.026 1.00 96.62 92 GLU A N 1
ATOM 766 C CA . GLU A 1 92 ? 4.392 -5.325 -3.831 1.00 96.62 92 GLU A CA 1
ATOM 767 C C . GLU A 1 92 ? 4.496 -4.591 -5.165 1.00 96.62 92 GLU A C 1
ATOM 769 O O . GLU A 1 92 ? 3.489 -4.224 -5.784 1.00 96.62 92 GLU A O 1
ATOM 774 N N . ARG A 1 93 ? 5.727 -4.377 -5.629 1.00 96.38 93 ARG A N 1
ATOM 775 C CA . ARG A 1 93 ? 5.971 -3.802 -6.946 1.00 96.38 93 ARG A CA 1
ATOM 776 C C . ARG A 1 93 ? 5.438 -4.748 -8.008 1.00 96.38 93 ARG A C 1
ATOM 778 O O . ARG A 1 93 ? 5.774 -5.927 -8.033 1.00 96.38 93 ARG A O 1
ATOM 785 N N . THR A 1 94 ? 4.628 -4.202 -8.898 1.00 93.94 94 THR A N 1
ATOM 786 C CA . THR A 1 94 ? 3.975 -4.949 -9.969 1.00 93.94 94 THR A CA 1
ATOM 787 C C . THR A 1 94 ? 4.332 -4.318 -11.311 1.00 93.94 94 THR A C 1
ATOM 789 O O . THR A 1 94 ? 4.674 -3.136 -11.393 1.00 93.94 94 THR A O 1
ATOM 792 N N . GLU A 1 95 ? 4.278 -5.114 -12.374 1.00 90.19 95 GLU A N 1
ATOM 793 C CA . GLU A 1 95 ? 4.332 -4.596 -13.738 1.00 90.19 95 GLU A CA 1
ATOM 794 C C . GLU A 1 95 ? 3.124 -3.694 -14.033 1.00 90.19 95 GLU A C 1
ATOM 796 O O . GLU A 1 95 ? 2.092 -3.746 -13.356 1.00 90.19 95 GLU A O 1
ATOM 801 N N . LEU A 1 96 ? 3.240 -2.863 -15.068 1.00 85.69 96 LEU A N 1
ATOM 802 C CA . LEU A 1 96 ? 2.151 -1.992 -15.491 1.00 85.69 96 LEU A CA 1
ATOM 803 C C . LEU A 1 96 ? 0.925 -2.807 -15.904 1.00 85.69 96 LEU A C 1
ATOM 805 O O . LEU A 1 96 ? 0.892 -3.448 -16.949 1.00 85.69 96 LEU A O 1
ATOM 809 N N . SER A 1 97 ? -0.105 -2.743 -15.067 1.00 85.38 97 SER A N 1
ATOM 810 C CA . SER A 1 97 ? -1.338 -3.514 -15.210 1.00 85.38 97 SER A CA 1
ATOM 811 C C . SER A 1 97 ? -2.431 -2.778 -16.001 1.00 85.38 97 SER A C 1
ATOM 813 O O . SER A 1 97 ? -3.446 -3.380 -16.348 1.00 85.38 97 SER A O 1
ATOM 815 N N . GLY A 1 98 ? -2.280 -1.464 -16.223 1.00 86.56 98 GLY A N 1
ATOM 816 C CA . GLY A 1 98 ? -3.328 -0.580 -16.759 1.00 86.56 98 GLY A CA 1
ATOM 817 C C . GLY A 1 98 ? -4.488 -0.311 -15.787 1.00 86.56 98 GLY A C 1
ATOM 818 O O . GLY A 1 98 ? -5.412 0.437 -16.108 1.00 86.56 98 GLY A O 1
ATOM 819 N N . ARG A 1 99 ? -4.452 -0.876 -14.571 1.00 86.75 99 ARG A N 1
ATOM 820 C CA . ARG A 1 99 ? -5.519 -0.725 -13.566 1.00 86.75 99 ARG A CA 1
ATOM 821 C C . ARG A 1 99 ? -5.691 0.718 -13.112 1.00 86.75 99 ARG A C 1
ATOM 823 O O . ARG A 1 99 ? -6.812 1.138 -12.838 1.00 86.75 99 ARG A O 1
ATOM 830 N N . PHE A 1 100 ? -4.605 1.484 -13.046 1.00 86.38 100 PHE A N 1
ATOM 831 C CA . PHE A 1 100 ? -4.673 2.908 -12.726 1.00 86.38 100 PHE A CA 1
ATOM 832 C C . PHE A 1 100 ? -5.409 3.709 -13.809 1.00 86.38 100 PHE A C 1
ATOM 834 O O . PHE A 1 100 ? -6.227 4.568 -13.489 1.00 86.38 100 PHE A O 1
ATOM 841 N N . ASP A 1 101 ? -5.192 3.396 -15.084 1.00 87.75 101 ASP A N 1
ATOM 842 C CA . ASP A 1 101 ? -5.885 4.080 -16.178 1.00 87.75 101 ASP A CA 1
ATOM 843 C C . ASP A 1 101 ? -7.371 3.711 -16.197 1.00 87.75 101 ASP A C 1
ATOM 845 O O . ASP A 1 101 ? -8.229 4.580 -16.367 1.00 87.75 101 ASP A O 1
ATOM 849 N N . GLU A 1 102 ? -7.698 2.443 -15.914 1.00 83.94 102 GLU A N 1
ATOM 850 C CA . GLU A 1 102 ? -9.079 2.013 -15.663 1.00 83.94 102 GLU A CA 1
ATOM 851 C C . GLU A 1 102 ? -9.692 2.800 -14.490 1.00 83.94 102 GLU A C 1
ATOM 853 O O . GLU A 1 102 ? -10.838 3.254 -14.584 1.00 83.94 102 GLU A O 1
ATOM 858 N N . CYS A 1 103 ? -8.925 3.031 -13.414 1.00 84.06 103 CYS A N 1
ATOM 859 C CA . CYS A 1 103 ? -9.359 3.853 -12.284 1.00 84.06 103 CYS A CA 1
ATOM 860 C C . CYS A 1 103 ? -9.710 5.278 -12.711 1.00 84.06 103 CYS A C 1
ATOM 862 O O . CYS A 1 103 ? -10.801 5.776 -12.422 1.00 84.06 103 CYS A O 1
ATOM 864 N N . LEU A 1 104 ? -8.783 5.940 -13.401 1.00 85.81 104 LEU A N 1
ATOM 865 C CA . LEU A 1 104 ? -8.965 7.314 -13.850 1.00 85.81 104 LEU A CA 1
ATOM 866 C C . LEU A 1 104 ? -10.144 7.439 -14.812 1.00 85.81 104 LEU A C 1
ATOM 868 O O . LEU A 1 104 ? -10.939 8.371 -14.693 1.00 85.81 104 LEU A O 1
ATOM 872 N N . TYR A 1 105 ? -10.303 6.484 -15.727 1.00 86.19 105 TYR A N 1
ATOM 873 C CA . TYR A 1 105 ? -11.411 6.475 -16.674 1.00 86.19 105 TYR A CA 1
ATOM 874 C C . TYR A 1 105 ? -12.770 6.345 -15.977 1.00 86.19 105 TYR A C 1
ATOM 876 O O . TYR A 1 105 ? -13.710 7.083 -16.279 1.00 86.19 105 TYR A O 1
ATOM 884 N N . LEU A 1 106 ? -12.887 5.438 -15.010 1.00 83.31 106 LEU A N 1
ATOM 885 C CA . LEU A 1 106 ? -14.118 5.248 -14.245 1.00 83.31 106 LEU A CA 1
ATOM 886 C C . LEU A 1 106 ? -14.434 6.458 -13.345 1.00 83.31 106 LEU A C 1
ATOM 888 O O . LEU A 1 106 ? -15.607 6.825 -13.226 1.00 83.31 106 LEU A O 1
ATOM 892 N N . GLU A 1 107 ? -13.424 7.125 -12.772 1.00 82.50 107 GLU A N 1
ATOM 893 C CA . GLU A 1 107 ? -13.630 8.379 -12.033 1.00 82.50 107 GLU A CA 1
ATOM 894 C C . GLU A 1 107 ? -14.042 9.529 -12.963 1.00 82.50 107 GLU A C 1
ATOM 896 O O . GLU A 1 107 ? -14.980 10.270 -12.663 1.00 82.50 107 GLU A O 1
ATOM 901 N N . TYR A 1 108 ? -13.439 9.626 -14.149 1.00 85.19 108 TYR A N 1
ATOM 902 C CA . TYR A 1 108 ? -13.867 10.559 -15.192 1.00 85.19 108 TYR A CA 1
ATOM 903 C C . TYR A 1 108 ? -15.337 10.341 -15.583 1.00 85.19 108 TYR A C 1
ATOM 905 O O . TYR A 1 108 ? -16.113 11.299 -15.638 1.00 85.19 108 TYR A O 1
ATOM 913 N N . LEU A 1 109 ? -15.758 9.088 -15.805 1.00 85.88 109 LEU A N 1
ATOM 914 C CA . LEU A 1 109 ? -17.156 8.762 -16.098 1.00 85.88 109 LEU A CA 1
ATOM 915 C C . LEU A 1 109 ? -18.084 9.180 -14.952 1.00 85.88 109 LEU A C 1
ATOM 917 O O . LEU A 1 109 ? -19.131 9.780 -15.207 1.00 85.88 109 LEU A O 1
ATOM 921 N N . ARG A 1 110 ? -17.697 8.927 -13.695 1.00 82.31 110 ARG A N 1
ATOM 922 C CA . ARG A 1 110 ? -18.450 9.373 -12.515 1.00 82.31 110 ARG A CA 1
ATOM 923 C C . ARG A 1 110 ? -18.607 10.895 -12.507 1.00 82.31 110 ARG A C 1
ATOM 925 O O . ARG A 1 110 ? -19.734 11.382 -12.404 1.00 82.31 110 ARG A O 1
ATOM 932 N N . LEU A 1 111 ? -17.521 11.650 -12.665 1.00 82.81 111 LEU A N 1
ATOM 933 C CA . LEU A 1 111 ? -17.560 13.115 -12.691 1.00 82.81 111 LEU A CA 1
ATOM 934 C C . LEU A 1 111 ? -18.425 13.641 -13.842 1.00 82.81 111 LEU A C 1
ATOM 936 O O . LEU A 1 111 ? -19.267 14.509 -13.624 1.00 82.81 111 LEU A O 1
ATOM 940 N N . LYS A 1 112 ? -18.310 13.056 -15.038 1.00 84.25 112 LYS A N 1
ATOM 941 C CA . LYS A 1 112 ? -19.147 13.402 -16.196 1.00 84.25 112 LYS A CA 1
ATOM 942 C C . LYS A 1 112 ? -20.635 13.151 -15.939 1.00 84.25 112 LYS A C 1
ATOM 944 O O . LYS A 1 112 ? -21.480 13.928 -16.377 1.00 84.25 112 LYS A O 1
ATOM 949 N N . THR A 1 113 ? -20.991 12.075 -15.235 1.00 81.50 113 THR A N 1
ATOM 950 C CA . THR A 1 113 ? -22.397 11.842 -14.863 1.00 81.50 113 THR A CA 1
ATOM 951 C C . THR A 1 113 ? -22.902 12.862 -13.849 1.00 81.50 113 THR A C 1
ATOM 953 O O . THR A 1 113 ? -24.035 13.308 -13.987 1.00 81.50 113 THR A O 1
ATOM 956 N N . LEU A 1 114 ? -22.067 13.287 -12.894 1.00 78.81 114 LEU A N 1
ATOM 957 C CA . LEU A 1 114 ? -22.421 14.306 -11.902 1.00 78.81 114 LEU A CA 1
ATOM 958 C C . LEU A 1 114 ? -22.616 15.691 -12.535 1.00 78.81 114 LEU A C 1
ATOM 960 O O . LEU A 1 114 ? -23.555 16.391 -12.166 1.00 78.81 114 LEU A O 1
ATOM 964 N N . THR A 1 115 ? -21.788 16.074 -13.512 1.00 72.88 115 THR A N 1
ATOM 965 C CA . THR A 1 115 ? -21.928 17.367 -14.206 1.00 72.88 115 THR A CA 1
ATOM 966 C C . THR A 1 115 ? -23.118 17.411 -15.168 1.00 72.88 115 THR A C 1
ATOM 968 O O . THR A 1 115 ? -23.685 18.479 -15.387 1.00 72.88 115 THR A O 1
ATOM 971 N N . ASN A 1 116 ? -23.551 16.261 -15.695 1.00 64.19 116 ASN A N 1
ATOM 972 C CA . ASN A 1 116 ? -24.739 16.163 -16.549 1.00 64.19 116 ASN A CA 1
ATOM 973 C C . ASN A 1 116 ? -26.065 16.189 -15.775 1.00 64.19 116 ASN A C 1
ATOM 975 O O . ASN A 1 116 ? -27.122 16.369 -16.387 1.00 64.19 116 ASN A O 1
ATOM 979 N N . VAL A 1 117 ? -26.043 16.073 -14.441 1.00 55.00 117 VAL A N 1
ATOM 980 C CA . VAL A 1 117 ? -27.220 16.375 -13.618 1.00 55.00 117 VAL A CA 1
ATOM 981 C C . VAL A 1 117 ? -27.339 17.895 -13.499 1.00 55.00 117 VAL A C 1
ATOM 983 O O . VAL A 1 117 ? -27.040 18.501 -12.472 1.00 55.00 117 VAL A O 1
ATOM 986 N N . SER A 1 118 ? -27.799 18.527 -14.585 1.00 49.81 118 SER A N 1
ATOM 987 C CA . SER A 1 118 ? -28.402 19.861 -14.534 1.00 49.81 118 SER A CA 1
ATOM 988 C C . SER A 1 118 ? -29.369 19.897 -13.348 1.00 49.81 118 SER A C 1
ATOM 990 O O . SER A 1 118 ? -30.077 18.901 -13.155 1.00 49.81 118 SER A O 1
ATOM 992 N N . PRO A 1 119 ? -29.420 20.979 -12.543 1.00 51.03 119 PRO A N 1
ATOM 993 C CA . PRO A 1 119 ? -30.346 21.063 -11.427 1.00 51.03 119 PRO A CA 1
ATOM 994 C C . PRO A 1 119 ? -31.738 20.828 -11.987 1.00 51.03 119 PRO A C 1
ATOM 996 O O . PRO A 1 119 ? -32.299 21.688 -12.670 1.00 51.03 119 PRO A O 1
ATOM 999 N N . MET A 1 120 ? -32.255 19.620 -11.749 1.00 52.38 120 MET A N 1
ATOM 1000 C CA . MET A 1 120 ? -33.572 19.210 -12.182 1.00 52.38 120 MET A CA 1
ATOM 1001 C C . MET A 1 120 ? -34.482 20.283 -11.625 1.00 52.38 120 MET A C 1
ATOM 1003 O O . MET A 1 120 ? -34.600 20.413 -10.403 1.00 52.38 120 MET A O 1
ATOM 1007 N N . LYS A 1 121 ? -34.996 21.146 -12.515 1.00 52.06 121 LYS A N 1
ATOM 1008 C CA . LYS A 1 121 ? -35.869 22.251 -12.141 1.00 52.06 121 LYS A CA 1
ATOM 1009 C C . LYS A 1 121 ? -36.936 21.610 -11.280 1.00 52.06 121 LYS A C 1
ATOM 1011 O O . LYS A 1 121 ? -37.768 20.873 -11.807 1.00 52.06 121 LYS A O 1
ATOM 1016 N N . ARG A 1 122 ? -36.879 21.838 -9.962 1.00 54.84 122 ARG A N 1
ATOM 1017 C CA . ARG A 1 122 ? -37.956 21.447 -9.063 1.00 54.84 122 ARG A CA 1
ATOM 1018 C C . ARG A 1 122 ? -39.161 22.196 -9.598 1.00 54.84 122 ARG A C 1
ATOM 1020 O O . ARG A 1 122 ? -39.321 23.388 -9.342 1.00 54.84 122 ARG A O 1
ATOM 1027 N N . LYS A 1 123 ? -39.992 21.519 -10.391 1.00 54.25 123 LYS A N 1
ATOM 1028 C CA . LYS A 1 123 ? -41.373 21.932 -10.553 1.00 54.25 123 LYS A CA 1
ATOM 1029 C C . LYS A 1 123 ? -41.909 21.894 -9.133 1.00 54.25 123 LYS A C 1
ATOM 1031 O O . LYS A 1 123 ? -42.074 20.820 -8.566 1.00 54.25 123 LYS A O 1
ATOM 1036 N N . ARG A 1 124 ? -42.091 23.076 -8.539 1.00 57.28 124 ARG A N 1
ATOM 1037 C CA . ARG A 1 124 ? -42.989 23.260 -7.405 1.00 57.28 124 ARG A CA 1
ATOM 1038 C C . ARG A 1 124 ? -44.342 22.733 -7.872 1.00 57.28 124 ARG A C 1
ATOM 1040 O O . ARG A 1 124 ? -45.111 23.461 -8.489 1.00 57.28 124 ARG A O 1
ATOM 1047 N N . THR A 1 125 ? -44.612 21.457 -7.647 1.00 56.00 125 THR A N 1
ATOM 1048 C CA . THR A 1 125 ? -45.984 21.008 -7.494 1.00 56.00 125 THR A CA 1
ATOM 1049 C C . THR A 1 125 ? -46.418 21.610 -6.172 1.00 56.00 125 THR A C 1
ATOM 1051 O O . THR A 1 125 ? -45.880 21.260 -5.120 1.00 56.00 125 THR A O 1
ATOM 1054 N N . ALA A 1 126 ? -47.294 22.611 -6.237 1.00 50.75 126 ALA A N 1
ATOM 1055 C CA . ALA A 1 126 ? -48.027 23.036 -5.062 1.00 50.75 126 ALA A CA 1
ATOM 1056 C C . ALA A 1 126 ? -48.699 21.778 -4.502 1.00 50.75 126 ALA A C 1
ATOM 1058 O O . ALA A 1 126 ? -49.538 21.179 -5.168 1.00 50.75 126 ALA A O 1
ATOM 1059 N N . SER A 1 127 ? -48.246 21.333 -3.331 1.00 54.28 127 SER A N 1
ATOM 1060 C CA . SER A 1 127 ? -48.990 20.367 -2.539 1.00 54.28 127 SER A CA 1
ATOM 1061 C C . SER A 1 127 ? -50.232 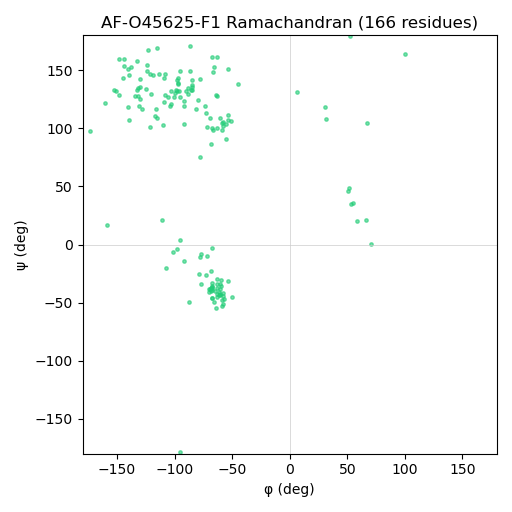21.105 -2.069 1.00 54.28 127 SER A C 1
ATOM 1063 O O . SER A 1 127 ? -50.160 21.954 -1.179 1.00 54.28 127 SER A O 1
ATOM 1065 N N . THR A 1 128 ? -51.352 20.878 -2.745 1.00 46.28 128 THR A N 1
ATOM 1066 C CA . THR A 1 128 ? -52.654 21.227 -2.199 1.00 46.28 128 THR A CA 1
ATOM 1067 C C . THR A 1 128 ? -52.899 20.215 -1.091 1.00 46.28 128 THR A C 1
ATOM 1069 O O . THR A 1 128 ? -53.176 19.048 -1.350 1.00 46.28 128 THR A O 1
ATOM 1072 N N . VAL A 1 129 ? -52.684 20.650 0.149 1.00 49.44 129 VAL A N 1
ATOM 1073 C CA . VAL A 1 129 ? -53.086 19.909 1.341 1.00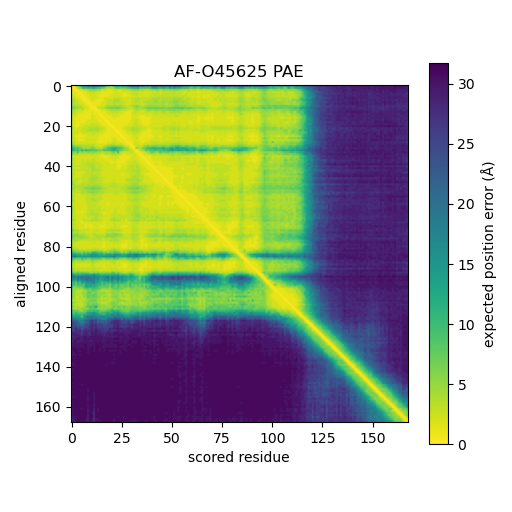 49.44 129 VAL A CA 1
ATOM 1074 C C . VAL A 1 129 ? -54.608 19.828 1.295 1.00 49.44 129 VAL A C 1
ATOM 1076 O O . VAL A 1 129 ? -55.298 20.795 1.615 1.00 49.44 129 VAL A O 1
ATOM 1079 N N . GLU A 1 130 ? -55.143 18.692 0.853 1.00 50.75 130 GLU A N 1
ATOM 1080 C CA . GLU A 1 130 ? -56.508 18.321 1.198 1.00 50.75 130 GLU A CA 1
ATOM 1081 C C . GLU A 1 130 ? -56.519 18.066 2.704 1.00 50.75 130 GLU A C 1
ATOM 1083 O O . GLU A 1 130 ? -56.086 17.027 3.203 1.00 50.75 130 GLU A O 1
ATOM 1088 N N . HIS A 1 131 ? -56.957 19.083 3.443 1.00 49.31 131 HIS A N 1
ATOM 1089 C CA . HIS A 1 131 ? -57.348 18.943 4.829 1.00 49.31 131 HIS A CA 1
ATOM 1090 C C . HIS A 1 131 ? -58.461 17.894 4.903 1.00 49.31 131 HIS A C 1
ATOM 1092 O O . HIS A 1 131 ? -59.623 18.172 4.610 1.00 49.31 131 HIS A O 1
ATOM 1098 N N . VAL A 1 132 ? -58.103 16.682 5.323 1.00 45.84 132 VAL A N 1
ATOM 1099 C CA . VAL A 1 132 ? -59.057 15.719 5.867 1.00 45.84 132 VAL A CA 1
ATOM 1100 C C . VAL A 1 132 ? -59.524 16.282 7.208 1.00 45.84 132 VAL A C 1
ATOM 1102 O O . VAL A 1 132 ? -58.948 16.005 8.255 1.00 45.84 132 VAL A O 1
ATOM 1105 N N . ILE A 1 133 ? -60.549 17.132 7.160 1.00 44.41 133 ILE A N 1
ATOM 1106 C CA . ILE A 1 133 ? -61.409 17.429 8.302 1.00 44.41 133 ILE A CA 1
ATOM 1107 C C . ILE A 1 133 ? -62.569 16.437 8.203 1.00 44.41 133 ILE A C 1
ATOM 1109 O O . ILE A 1 133 ? -63.448 16.557 7.353 1.00 44.41 133 ILE A O 1
ATOM 1113 N N . ARG A 1 134 ? -62.516 15.412 9.047 1.00 47.38 134 ARG A N 1
ATOM 1114 C CA . ARG A 1 134 ? -63.622 14.518 9.406 1.00 47.38 134 ARG A CA 1
ATOM 1115 C C . ARG A 1 134 ? -63.592 14.454 10.931 1.00 47.38 134 ARG A C 1
ATOM 1117 O O . ARG A 1 134 ? -62.527 14.179 11.467 1.00 47.38 134 ARG A O 1
ATOM 1124 N N . SER A 1 135 ? -64.631 14.689 11.706 1.00 40.53 135 SER A N 1
ATOM 1125 C CA . SER A 1 135 ? -65.984 15.172 11.479 1.00 40.53 135 SER A CA 1
ATOM 1126 C C . SER A 1 135 ? -66.407 15.645 12.867 1.00 40.53 135 SER A C 1
ATOM 1128 O O . SER A 1 135 ? -66.370 14.836 13.783 1.00 40.53 135 SER A O 1
ATOM 1130 N N . ASP A 1 136 ? -66.770 16.909 13.035 1.00 45.59 136 ASP A N 1
ATOM 1131 C CA . ASP A 1 136 ? -67.611 17.334 14.153 1.00 45.59 136 ASP A CA 1
ATOM 1132 C C . ASP A 1 136 ? -68.583 18.366 13.592 1.00 45.59 136 ASP A C 1
ATOM 1134 O O . ASP A 1 136 ? -68.187 19.381 13.012 1.00 45.59 136 ASP A O 1
ATOM 1138 N N . ASP A 1 137 ? -69.863 18.026 13.680 1.00 45.50 137 ASP A N 1
ATOM 1139 C CA . ASP A 1 137 ? -70.991 18.790 13.175 1.00 45.50 137 ASP A CA 1
ATOM 1140 C C . ASP A 1 137 ? -71.032 20.192 13.802 1.00 45.50 137 ASP A C 1
ATOM 1142 O O . ASP A 1 137 ? -71.444 20.391 14.947 1.00 45.50 137 ASP A O 1
ATOM 1146 N N . ILE A 1 138 ? -70.631 21.190 13.012 1.00 49.94 138 ILE A N 1
ATOM 1147 C CA . ILE A 1 138 ? -70.810 22.615 13.296 1.00 49.94 138 ILE A CA 1
ATOM 1148 C C . ILE A 1 138 ? -72.011 23.124 12.485 1.00 49.94 138 ILE A C 1
ATOM 1150 O O . ILE A 1 138 ? -72.089 22.960 11.267 1.00 49.94 138 ILE A O 1
ATOM 1154 N N . LYS A 1 139 ? -72.952 23.760 13.193 1.00 52.84 139 LYS A N 1
ATOM 1155 C CA . LYS A 1 139 ? -74.179 24.406 12.688 1.00 52.84 139 LYS A CA 1
ATOM 1156 C C . LYS A 1 139 ? -73.911 25.441 11.569 1.00 52.84 139 LYS A C 1
ATOM 1158 O O . LYS A 1 139 ? -72.879 26.109 11.603 1.00 52.84 139 LYS A O 1
ATOM 1163 N N . PRO A 1 140 ? -74.858 25.665 10.632 1.00 43.16 140 PRO A N 1
ATOM 1164 C CA . PRO A 1 140 ? -74.628 26.474 9.434 1.00 43.16 140 PRO A CA 1
ATOM 1165 C C . PRO A 1 140 ? -75.105 27.929 9.582 1.00 43.16 140 PRO A C 1
ATOM 1167 O O . PRO A 1 140 ? -76.218 28.158 10.050 1.00 43.16 140 PRO A O 1
ATOM 1170 N N . ILE A 1 141 ? -74.331 28.903 9.078 1.00 49.31 141 ILE A N 1
ATOM 1171 C CA . ILE A 1 141 ? -74.825 30.242 8.689 1.00 49.31 141 ILE A CA 1
ATOM 1172 C C . ILE A 1 141 ? -74.145 30.702 7.375 1.00 49.31 141 ILE A C 1
ATOM 1174 O O . ILE A 1 141 ? -72.958 31.005 7.350 1.00 49.31 141 ILE A O 1
ATOM 1178 N N . LEU A 1 142 ? -74.948 30.682 6.297 1.00 51.56 142 LEU A N 1
ATOM 1179 C CA . LEU A 1 142 ? -75.105 31.621 5.154 1.00 51.56 142 LEU A CA 1
ATOM 1180 C C . LEU A 1 142 ? -73.866 32.426 4.669 1.00 51.56 142 LEU A C 1
ATOM 1182 O O . LEU A 1 142 ? -73.421 33.331 5.359 1.00 51.56 142 LEU A O 1
ATOM 1186 N N . ALA A 1 143 ? -73.265 32.117 3.503 1.00 53.75 143 ALA A N 1
ATOM 1187 C CA . ALA A 1 143 ? -73.590 32.571 2.118 1.00 53.75 143 ALA A CA 1
ATOM 1188 C C . ALA A 1 143 ? -72.652 33.722 1.621 1.00 53.75 143 ALA A C 1
ATOM 1190 O O . ALA A 1 143 ? -72.048 34.386 2.452 1.00 53.75 143 ALA A O 1
ATOM 1191 N N . PRO A 1 144 ? -72.551 34.054 0.310 1.00 46.53 144 PRO A N 1
ATOM 1192 C CA . PRO A 1 144 ? -72.130 33.211 -0.819 1.00 46.53 144 PRO A CA 1
ATOM 1193 C C . PRO A 1 144 ? -71.079 33.855 -1.788 1.00 46.53 144 PRO A C 1
ATOM 1195 O O . PRO A 1 144 ? -70.950 35.066 -1.909 1.00 46.53 144 PRO A O 1
ATOM 1198 N N . LYS A 1 145 ? -70.380 32.959 -2.507 1.00 45.59 145 LYS A N 1
ATOM 1199 C CA . LYS A 1 145 ? -69.624 32.981 -3.793 1.00 45.59 145 LYS A CA 1
ATOM 1200 C C . LYS A 1 145 ? -69.369 34.286 -4.592 1.00 45.59 145 LYS A C 1
ATOM 1202 O O . LYS A 1 145 ? -70.303 34.922 -5.071 1.00 45.59 145 LYS A O 1
ATOM 1207 N N . SER A 1 146 ? -68.100 34.481 -4.983 1.00 50.56 146 SER A N 1
ATOM 1208 C CA . SER A 1 146 ? -67.685 35.054 -6.283 1.00 50.56 146 SER A CA 1
ATOM 1209 C C . SER A 1 146 ? -66.301 34.518 -6.732 1.00 50.56 146 SER A C 1
ATOM 1211 O O . SER A 1 146 ? -65.360 34.464 -5.944 1.00 50.56 146 SER A O 1
ATOM 1213 N N . ASP A 1 147 ? -66.191 34.074 -7.992 1.00 52.31 147 ASP A N 1
ATOM 1214 C CA . ASP A 1 147 ? -64.970 33.547 -8.644 1.00 52.31 147 ASP A CA 1
ATOM 1215 C C . ASP A 1 147 ? -64.116 34.672 -9.273 1.00 52.31 147 ASP A C 1
ATOM 1217 O O . ASP A 1 147 ? -64.695 35.609 -9.829 1.00 52.31 147 ASP A O 1
ATOM 1221 N N . PRO A 1 148 ? -62.769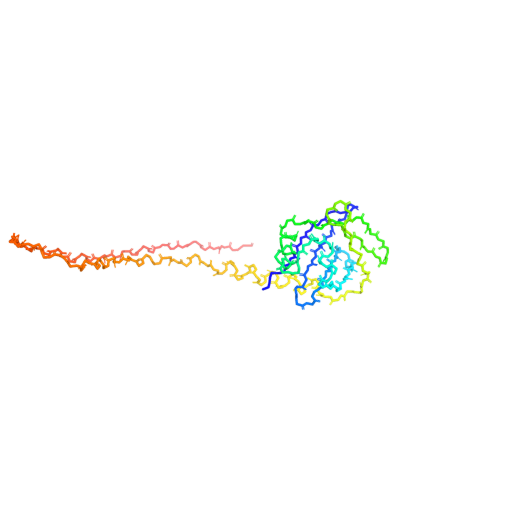 34.559 -9.358 1.00 60.59 148 PRO A N 1
ATOM 1222 C CA . PRO A 1 148 ? -61.988 35.414 -10.250 1.00 60.59 148 PRO A CA 1
ATOM 1223 C C . PRO A 1 148 ? -61.280 34.652 -11.393 1.00 60.59 148 PRO A C 1
ATOM 1225 O O . PRO A 1 148 ? -60.296 33.941 -11.213 1.00 60.59 148 PRO A O 1
ATOM 1228 N N . VAL A 1 149 ? -61.806 34.869 -12.603 1.00 55.84 149 VAL A N 1
ATOM 1229 C CA . VAL A 1 149 ? -61.144 35.254 -13.873 1.00 55.84 149 VAL A CA 1
ATOM 1230 C C . VAL A 1 149 ? -59.689 34.797 -14.145 1.00 55.84 149 VAL A C 1
ATOM 1232 O O . VAL A 1 149 ? -58.723 35.267 -13.546 1.00 55.84 149 VAL A O 1
ATOM 1235 N N . LYS A 1 150 ? -59.524 34.006 -15.222 1.00 48.88 150 LYS A N 1
ATOM 1236 C CA . LYS A 1 150 ? -58.251 33.682 -15.904 1.00 48.88 150 LYS A CA 1
ATOM 1237 C C . LYS A 1 150 ? -57.586 34.936 -16.509 1.00 48.88 150 LYS A C 1
ATOM 1239 O O . LYS A 1 150 ? -58.198 35.600 -17.342 1.00 48.88 150 LYS A O 1
ATOM 1244 N N . LYS A 1 151 ? -56.300 35.193 -16.219 1.00 60.50 151 LYS A N 1
ATOM 1245 C CA . LYS A 1 151 ? -55.449 36.120 -17.002 1.00 60.50 151 LYS A CA 1
ATOM 1246 C C . LYS A 1 151 ? -54.393 35.361 -17.818 1.00 60.50 151 LYS A C 1
ATOM 1248 O O . LYS A 1 151 ? -53.675 34.509 -17.309 1.00 60.50 151 LYS A O 1
ATOM 1253 N N . ARG A 1 152 ? -54.358 35.689 -19.112 1.00 56.97 152 ARG A N 1
ATOM 1254 C CA . ARG A 1 152 ? -53.541 35.145 -20.209 1.00 56.97 152 ARG A CA 1
ATOM 1255 C C . ARG A 1 152 ? -52.173 35.849 -20.247 1.00 56.97 152 ARG A C 1
ATOM 1257 O O . ARG A 1 152 ? -52.129 37.072 -20.192 1.00 56.97 152 ARG A O 1
ATOM 1264 N N . THR A 1 153 ? -51.078 35.095 -20.365 1.00 64.25 153 THR A N 1
ATOM 1265 C CA . THR A 1 153 ? -49.710 35.625 -20.546 1.00 64.25 153 THR A CA 1
ATOM 1266 C C . THR A 1 153 ? -49.381 35.786 -22.032 1.00 64.25 153 THR A C 1
ATOM 1268 O O . THR A 1 153 ? -49.559 34.850 -22.810 1.00 64.25 153 THR A O 1
ATOM 1271 N N . THR A 1 154 ? -48.845 36.947 -22.410 1.00 61.31 154 THR A N 1
ATOM 1272 C CA . THR A 1 154 ? -48.237 37.230 -23.722 1.00 61.31 154 THR A CA 1
ATOM 1273 C C . THR A 1 154 ? -46.713 37.211 -23.569 1.00 61.31 154 THR A C 1
ATOM 1275 O O . THR A 1 154 ? -46.183 37.820 -22.644 1.00 61.31 154 THR A O 1
ATOM 1278 N N . ARG A 1 155 ? -45.997 36.511 -24.456 1.00 54.19 155 ARG A N 1
ATOM 1279 C CA . ARG A 1 155 ? -44.525 36.452 -24.499 1.00 54.19 155 ARG A CA 1
ATOM 1280 C C . ARG A 1 155 ? -44.055 37.223 -25.733 1.00 54.19 155 ARG A C 1
ATOM 1282 O O . ARG A 1 155 ? -44.461 36.869 -26.834 1.00 54.19 155 ARG A O 1
ATOM 1289 N N . MET A 1 156 ? -43.213 38.241 -25.561 1.00 61.97 156 MET A N 1
ATOM 1290 C CA . MET A 1 156 ? -42.472 38.857 -26.668 1.00 61.97 156 MET A CA 1
ATOM 1291 C C . MET A 1 156 ? -41.052 38.286 -26.711 1.00 61.97 156 MET A C 1
ATOM 1293 O O . MET A 1 156 ? -40.401 38.141 -25.677 1.00 61.97 156 MET A O 1
ATOM 1297 N N . ALA A 1 157 ? -40.613 37.910 -27.911 1.00 52.38 157 ALA A N 1
ATOM 1298 C CA . ALA A 1 157 ? -39.259 37.482 -28.226 1.00 52.38 157 ALA A CA 1
ATOM 1299 C C . ALA A 1 157 ? -38.508 38.664 -28.850 1.00 52.38 157 ALA A C 1
ATOM 1301 O O . ALA A 1 157 ? -39.013 39.269 -29.792 1.00 52.38 157 ALA A O 1
ATOM 1302 N N . ALA A 1 158 ? -37.310 38.967 -28.352 1.00 55.03 158 ALA A N 1
ATOM 1303 C CA . ALA A 1 158 ? -36.371 39.866 -29.013 1.00 55.03 158 ALA A CA 1
ATOM 1304 C C . ALA A 1 158 ? -35.265 39.026 -29.675 1.00 55.03 158 ALA A C 1
ATOM 1306 O O . ALA A 1 158 ? -34.596 38.237 -29.009 1.00 55.03 158 ALA A O 1
ATOM 1307 N N . LYS A 1 159 ? -35.133 39.177 -30.998 1.00 51.12 159 LYS A N 1
ATOM 1308 C CA . LYS A 1 159 ? -33.978 38.784 -31.820 1.00 51.12 159 LYS A CA 1
ATOM 1309 C C . LYS A 1 159 ? -32.947 39.918 -31.776 1.00 51.12 159 LYS A C 1
ATOM 1311 O O . LYS A 1 159 ? -33.351 41.059 -31.959 1.00 51.12 159 LYS A O 1
ATOM 1316 N N . ALA A 1 160 ? -31.665 39.587 -31.638 1.00 54.69 160 ALA A N 1
ATOM 1317 C CA . ALA A 1 160 ? -30.512 40.332 -32.173 1.00 54.69 160 ALA A CA 1
ATOM 1318 C C . ALA A 1 160 ? -29.255 39.472 -31.899 1.00 54.69 160 ALA A C 1
ATOM 1320 O O . ALA A 1 160 ? -28.940 39.222 -30.741 1.00 54.69 160 ALA A O 1
ATOM 1321 N N . SER A 1 161 ? -28.777 38.690 -32.875 1.00 58.00 161 SER A N 1
ATOM 1322 C CA . SER A 1 161 ? -27.666 39.014 -33.802 1.00 58.00 161 SER A CA 1
ATOM 1323 C C . SER A 1 161 ? -26.308 39.120 -33.091 1.00 58.00 161 SER A C 1
ATOM 1325 O O . SER A 1 161 ? -26.049 40.096 -32.395 1.00 58.00 161 SER A O 1
ATOM 1327 N N . GLY A 1 162 ? -25.474 38.085 -33.256 1.00 53.22 162 GLY A N 1
ATOM 1328 C CA . GLY A 1 162 ? -24.065 38.066 -32.841 1.00 53.22 162 GLY A CA 1
ATOM 1329 C C . GLY A 1 162 ? -23.134 38.651 -33.917 1.00 53.22 162 GLY A C 1
ATOM 1330 O O . GLY A 1 162 ? -23.608 38.889 -35.028 1.00 53.22 162 GLY A O 1
ATOM 1331 N N . PRO A 1 163 ? -21.844 38.879 -33.611 1.00 71.44 163 PRO A N 1
ATOM 1332 C CA . PRO A 1 163 ? -20.850 39.298 -34.593 1.00 71.44 163 PRO A CA 1
ATOM 1333 C C . PRO A 1 163 ? -20.026 38.118 -35.141 1.00 71.44 163 PRO A C 1
ATOM 1335 O O . PRO A 1 163 ? -19.709 37.175 -34.413 1.00 71.44 163 PRO A O 1
ATOM 1338 N N . GLU A 1 164 ? -19.713 38.204 -36.436 1.00 62.88 164 GLU A N 1
ATOM 1339 C CA . GLU A 1 164 ? -18.780 37.364 -37.198 1.00 62.88 164 GLU A CA 1
ATOM 1340 C C . GLU A 1 164 ? -17.323 37.554 -36.735 1.00 62.88 164 GLU A C 1
ATOM 1342 O O . GLU A 1 164 ? -16.934 38.633 -36.288 1.00 62.88 164 GLU A O 1
ATOM 1347 N N . PHE A 1 165 ? -16.541 36.478 -36.846 1.00 54.34 165 PHE A N 1
ATOM 1348 C CA . PHE A 1 165 ? -15.077 36.471 -36.814 1.00 54.34 165 PHE A CA 1
ATOM 1349 C C . PHE A 1 165 ? -14.570 36.679 -38.248 1.00 54.34 165 PHE A C 1
ATOM 1351 O O . PHE A 1 165 ? -15.057 35.989 -39.141 1.00 54.34 165 PHE A O 1
ATOM 1358 N N . ASP A 1 166 ? -13.581 37.554 -38.435 1.00 66.75 166 ASP A N 1
ATOM 1359 C CA . ASP A 1 166 ? -12.682 37.522 -39.595 1.00 66.75 166 ASP A CA 1
ATOM 1360 C C . ASP A 1 166 ? -11.320 36.992 -39.123 1.00 66.75 166 ASP A C 1
ATOM 1362 O O . ASP A 1 166 ? -10.764 37.482 -38.134 1.00 66.75 166 ASP A O 1
ATOM 1366 N N . ASP A 1 167 ? -10.839 35.964 -39.822 1.00 65.88 167 ASP A N 1
ATOM 1367 C CA . ASP A 1 167 ? -9.494 35.401 -39.727 1.00 65.88 167 ASP A CA 1
ATOM 1368 C C . ASP A 1 167 ? -8.532 36.192 -40.631 1.00 65.88 167 ASP A C 1
ATOM 1370 O O . ASP A 1 167 ? -8.868 36.522 -41.772 1.00 65.88 167 ASP A O 1
ATOM 1374 N N . GLU A 1 168 ? -7.308 36.397 -40.145 1.00 59.56 168 GLU A N 1
ATOM 1375 C CA . GLU A 1 168 ? -6.092 36.530 -40.958 1.00 59.56 168 GLU A CA 1
ATOM 1376 C C . GLU A 1 168 ? -5.014 35.601 -40.382 1.00 59.56 168 GLU A C 1
ATOM 1378 O O . GLU A 1 168 ? -4.907 35.526 -39.131 1.00 59.56 168 GLU A O 1
#

GO terms:
  GO:0005634 nucleus (C, IDA)

Mean predicted aligned error: 16.35 Å

Nearest PDB structures (foldseek):
  2d9x-assembly1_A  TM=2.610E-01  e=3.592E-01  Homo sapiens
  7pgq-assembly1_F  TM=2.478E-01  e=5.357E-01  Homo sapiens
  1i2h-assembly1_A  TM=1.937E-01  e=2.806E+00  Rattus norvegicus
  7n3p-assembly1_A  TM=3.332E-01  e=8.303E+00  Scytonema hofmannii
  4mpz-assembly1_A  TM=2.766E-01  e=5.258E+00  Drosophila melanogaster

Solvent-accessible surface area (backbone atoms only — not comparable to full-atom values): 10934 Å² total; per-residue (Å²): 132,79,54,42,71,50,78,46,78,56,93,95,37,62,34,37,44,36,40,40,79,90,73,34,33,42,36,38,33,43,90,81,69,51,34,26,42,37,74,57,50,73,62,58,53,26,66,58,68,70,51,57,80,89,46,38,71,60,54,55,52,47,36,53,77,68,59,49,68,40,80,75,47,81,56,96,59,38,34,32,33,30,38,72,101,82,32,74,48,77,22,40,54,45,76,86,76,59,59,67,58,54,43,53,51,53,38,50,52,51,52,54,55,57,68,66,58,62,81,72,76,77,74,80,69,79,79,77,78,77,77,86,84,80,85,77,96,72,88,89,80,86,88,84,92,86,86,84,82,93,84,85,86,84,86,86,84,85,87,82,86,86,85,85,86,86,87,132

Secondary structure (DSSP, 8-state):
---EEEEEEETTEEEEEEEETTTTEEEEEETTS-EEEEE--HHHHHHHHTS-GGGHHHHHHHHHHTT--EEEEE-SSEEEEEEGGGEEEEEEEE---SHHHHHHHHHHHHHHHHHH---------------------PPP-----------PPP-PPPP--PPPP---